Protein AF-A0A6B3H1S9-F1 (afdb_monomer_lite)

Foldseek 3Di:
DCPVPDPVRVVVVCVVVVHDDDDDPVCCDPVDPNNCCVPPVVVVVCVVPHPCVVVVVVVVVVVVVVVVVVVVVVCVVQLVVQADPVRDGNPVSVVPDDDD

Sequence (100 aa):
PFLQLDRQTARTACLAQSLPVWDDPHNADPAYTRSRLRHEGLPALEKALGKGVVEALARTAQLSRDDADALDAWAAREEAAVRDEAGELDCARLHALPAA

Secondary structure (DSSP, 8-state):
--TTS-HHHHHHHHHHTT------GGGT-TTSHHHHIIIIIHHHHHHHH-TTHHHHHHHHHHHHHHHHHHHHHHHHHHHHHSB-TTS-B-HHHHHTSPP-

Structure (mmCIF, N/CA/C/O backbone):
data_AF-A0A6B3H1S9-F1
#
_entry.id   AF-A0A6B3H1S9-F1
#
loop_
_atom_site.group_PDB
_atom_site.id
_atom_site.type_symbol
_atom_site.label_atom_id
_atom_site.label_alt_id
_atom_site.label_comp_id
_atom_site.label_asym_id
_atom_site.label_entity_id
_atom_site.label_seq_id
_atom_site.pdbx_PDB_ins_code
_atom_site.Cartn_x
_atom_site.Cartn_y
_atom_site.Cartn_z
_atom_site.occupancy
_atom_site.B_iso_or_equiv
_atom_site.auth_seq_id
_atom_site.auth_comp_id
_atom_site.auth_asym_id
_atom_site.auth_atom_id
_atom_site.pdbx_PDB_model_num
ATOM 1 N N . PRO A 1 1 ? -0.010 -14.483 4.609 1.00 79.75 1 PRO A N 1
ATOM 2 C CA . PRO A 1 1 ? -1.166 -15.413 4.713 1.00 79.75 1 PRO A CA 1
ATOM 3 C C . PRO A 1 1 ? -2.433 -14.816 5.365 1.00 79.75 1 PRO A C 1
ATOM 5 O O . PRO A 1 1 ? -3.516 -15.174 4.931 1.00 79.75 1 PRO A O 1
ATO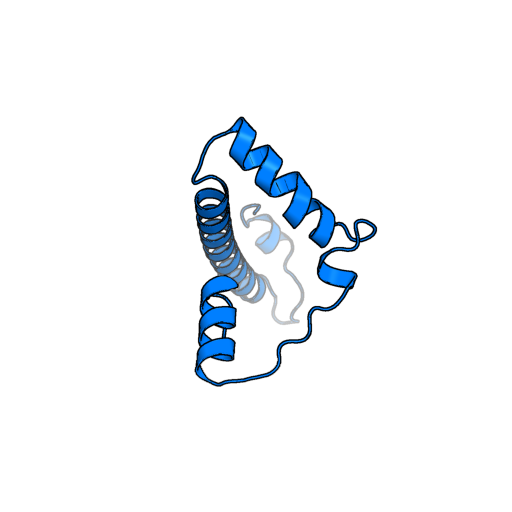M 8 N N . PHE A 1 2 ? -2.346 -13.911 6.354 1.00 88.00 2 PHE A N 1
ATOM 9 C CA . PHE A 1 2 ? -3.530 -13.390 7.079 1.00 88.00 2 PHE A CA 1
ATOM 10 C C . PHE A 1 2 ? -4.026 -12.005 6.637 1.00 88.00 2 PHE A C 1
ATOM 12 O O . PHE A 1 2 ? -4.842 -11.402 7.320 1.00 88.00 2 PHE A O 1
ATOM 19 N N . LEU A 1 3 ? -3.538 -11.487 5.507 1.00 80.38 3 LEU A N 1
ATOM 20 C CA . LEU A 1 3 ? -3.868 -10.132 5.041 1.00 80.38 3 LEU A CA 1
ATOM 21 C C . LEU A 1 3 ? -5.365 -9.932 4.763 1.00 80.38 3 LEU A C 1
ATOM 23 O O . LEU A 1 3 ? -5.860 -8.826 4.919 1.00 80.38 3 LEU A O 1
ATOM 27 N N . GLN A 1 4 ? -6.066 -11.003 4.386 1.00 81.94 4 GLN A N 1
ATOM 28 C CA . GLN A 1 4 ? -7.498 -10.984 4.073 1.00 81.94 4 GLN A CA 1
ATOM 29 C C . GLN A 1 4 ? -8.390 -11.318 5.279 1.00 81.94 4 GLN A C 1
ATOM 31 O O . GLN A 1 4 ? -9.606 -11.387 5.140 1.00 81.94 4 GLN A O 1
ATOM 36 N N . LEU A 1 5 ? -7.805 -11.575 6.455 1.00 87.81 5 LEU A N 1
ATOM 37 C CA . LEU A 1 5 ? -8.562 -11.882 7.665 1.00 87.81 5 LEU A CA 1
ATOM 38 C C . LEU A 1 5 ? -8.630 -10.652 8.560 1.00 87.81 5 LEU A C 1
ATOM 40 O O . LEU A 1 5 ? -7.610 -10.023 8.855 1.00 87.81 5 LEU A O 1
ATOM 44 N N . ASP A 1 6 ? -9.823 -10.346 9.060 1.00 86.19 6 ASP A N 1
ATOM 45 C CA . ASP A 1 6 ? -9.951 -9.341 10.102 1.00 86.19 6 ASP A CA 1
ATOM 46 C C . ASP A 1 6 ? -9.391 -9.846 11.449 1.00 86.19 6 ASP A C 1
ATOM 48 O O . ASP A 1 6 ? -9.192 -11.041 11.708 1.00 86.19 6 ASP A O 1
ATOM 52 N N . ARG A 1 7 ? -9.117 -8.894 12.349 1.00 88.31 7 ARG A N 1
ATOM 53 C CA . ARG A 1 7 ? -8.564 -9.188 13.680 1.00 88.31 7 ARG A CA 1
ATOM 54 C C . ARG A 1 7 ? -9.514 -10.045 14.522 1.00 88.31 7 ARG A C 1
ATOM 56 O O . ARG A 1 7 ? -9.039 -10.797 15.371 1.00 88.31 7 ARG A O 1
ATOM 63 N N . GLN A 1 8 ? -10.825 -9.904 14.336 1.00 91.12 8 GLN A N 1
ATOM 64 C CA . GLN A 1 8 ? -11.819 -10.596 15.150 1.00 91.12 8 GLN A CA 1
ATOM 65 C C . GLN A 1 8 ? -11.846 -12.087 14.818 1.00 91.12 8 GLN A C 1
ATOM 67 O O . GLN A 1 8 ? -11.795 -12.913 15.723 1.00 91.12 8 GLN A O 1
ATOM 72 N N . THR A 1 9 ? -11.790 -12.422 13.535 1.00 94.44 9 THR A N 1
ATOM 73 C CA . THR A 1 9 ? -11.663 -13.777 13.005 1.00 94.44 9 THR A CA 1
ATOM 74 C C . THR A 1 9 ? -10.408 -14.455 13.547 1.00 94.44 9 THR A C 1
ATOM 76 O O . THR A 1 9 ? -10.488 -15.554 14.098 1.00 94.44 9 THR A O 1
ATOM 79 N N . ALA A 1 10 ? -9.256 -13.774 13.488 1.00 93.81 10 ALA A N 1
ATOM 80 C CA . ALA A 1 10 ? -8.010 -14.299 14.046 1.00 93.81 10 ALA A CA 1
ATOM 81 C C . ALA A 1 10 ? -8.111 -14.550 15.564 1.00 93.81 10 ALA A C 1
ATOM 83 O O . ALA A 1 10 ? -7.686 -15.598 16.048 1.00 93.81 10 ALA A O 1
ATOM 84 N N . ARG A 1 11 ? -8.729 -13.632 16.323 1.00 94.25 11 ARG A N 1
ATOM 85 C CA . ARG A 1 11 ? -8.949 -13.818 17.768 1.00 94.25 11 ARG A CA 1
ATOM 86 C C . ARG A 1 11 ? -9.873 -14.981 18.085 1.00 94.25 11 ARG A C 1
ATOM 88 O O . ARG A 1 11 ? -9.558 -15.755 18.984 1.00 94.25 11 ARG A O 1
ATOM 95 N N . THR A 1 12 ? -10.978 -15.119 17.359 1.00 95.75 12 THR A N 1
ATOM 96 C CA . THR A 1 12 ? -11.910 -16.237 17.534 1.00 95.75 12 THR A CA 1
ATOM 97 C C . THR A 1 12 ? -11.207 -17.569 17.280 1.00 95.75 12 THR A C 1
ATOM 99 O O . THR A 1 12 ? -11.380 -18.503 18.059 1.00 95.75 12 THR A O 1
ATOM 102 N N . ALA A 1 13 ? -10.349 -17.649 16.259 1.00 95.88 13 ALA A N 1
ATOM 103 C CA . ALA A 1 13 ? -9.561 -18.849 15.984 1.00 95.88 13 ALA A CA 1
ATOM 104 C C . ALA A 1 13 ? -8.544 -19.168 17.095 1.00 95.88 13 ALA A C 1
ATOM 106 O O . ALA A 1 13 ? -8.382 -20.336 17.453 1.00 95.88 13 ALA A O 1
ATOM 107 N N . CYS A 1 14 ? -7.872 -18.158 17.661 1.00 96.25 14 CYS A N 1
ATOM 108 C CA . CYS A 1 14 ? -6.983 -18.354 18.811 1.00 96.25 14 CYS A CA 1
ATOM 109 C C . CYS A 1 14 ? -7.754 -18.839 20.043 1.00 96.25 14 CYS A C 1
ATOM 111 O O . CYS A 1 14 ? -7.320 -19.789 20.689 1.00 96.25 14 CYS A O 1
ATOM 113 N N . LEU A 1 15 ? -8.914 -18.239 20.329 1.00 96.44 15 LEU A N 1
ATOM 114 C CA . LEU A 1 15 ? -9.776 -18.632 21.443 1.00 96.44 15 LEU A CA 1
ATOM 115 C C . LEU A 1 15 ? -10.243 -20.088 21.299 1.00 96.44 15 LEU A C 1
ATOM 117 O O . LEU A 1 15 ? -10.119 -20.866 22.239 1.00 96.44 15 LEU A O 1
ATOM 121 N N . ALA A 1 16 ? -10.723 -20.470 20.111 1.00 97.44 16 ALA A N 1
ATOM 122 C CA . ALA A 1 16 ? -11.191 -21.827 19.823 1.00 97.44 16 ALA A CA 1
ATOM 123 C C . ALA A 1 16 ? -10.095 -22.889 20.016 1.00 97.44 16 ALA A C 1
ATOM 125 O O . ALA A 1 16 ? -10.384 -24.022 20.387 1.00 97.44 16 ALA A O 1
ATOM 126 N N . GLN A 1 17 ? -8.835 -22.513 19.795 1.00 97.31 17 GLN A N 1
ATOM 127 C CA . GLN A 1 17 ? -7.669 -23.383 19.956 1.00 97.31 17 GLN A CA 1
ATOM 128 C C . GLN A 1 17 ? -6.978 -23.223 21.318 1.00 97.31 17 GLN A C 1
ATOM 130 O O . GLN A 1 17 ? -5.929 -23.821 21.541 1.00 97.31 17 GLN A O 1
ATOM 135 N N . SER A 1 18 ? -7.543 -22.425 22.232 1.00 97.00 18 SER A N 1
ATOM 136 C CA . SER A 1 18 ? -6.941 -22.104 23.536 1.00 97.00 18 SER A CA 1
ATOM 137 C C . SER A 1 18 ? -5.508 -21.558 23.439 1.00 97.00 18 SER A C 1
ATOM 139 O O . SER A 1 18 ? -4.673 -21.804 24.309 1.00 97.00 18 SER A O 1
ATOM 141 N N . LEU A 1 19 ? -5.208 -20.812 22.375 1.00 97.00 19 LEU A N 1
ATOM 142 C CA . LEU A 1 19 ? -3.902 -20.193 22.186 1.00 97.00 19 LEU A CA 1
ATOM 143 C C . LEU A 1 19 ? -3.823 -18.893 23.001 1.00 97.00 19 LEU A C 1
ATOM 145 O O . LEU A 1 19 ? -4.684 -18.023 22.826 1.00 97.00 19 LEU A O 1
ATOM 149 N N . PRO A 1 20 ? -2.801 -18.715 23.859 1.00 93.94 20 PRO A N 1
ATOM 150 C CA . PRO A 1 20 ? -2.607 -17.457 24.565 1.00 93.94 20 PRO A CA 1
ATOM 151 C C . PRO A 1 20 ? -2.264 -16.346 23.568 1.00 93.94 20 PRO A C 1
ATOM 153 O O . PRO A 1 20 ? -1.377 -16.492 22.726 1.00 93.94 20 PRO A O 1
ATOM 156 N N . VAL A 1 21 ? -2.968 -15.218 23.672 1.00 94.31 21 VAL A N 1
ATOM 157 C CA . VAL A 1 21 ? -2.756 -14.039 22.824 1.00 94.31 21 VAL A CA 1
ATOM 158 C C . VAL A 1 21 ? -2.081 -12.958 23.652 1.00 94.31 21 VAL A C 1
ATOM 160 O O . VAL A 1 21 ? -2.604 -12.551 24.687 1.00 94.31 21 VAL A O 1
ATOM 163 N N . TRP A 1 22 ? -0.935 -12.470 23.182 1.00 93.94 22 TRP A N 1
ATOM 164 C CA . TRP A 1 22 ? -0.297 -11.295 23.762 1.00 93.94 22 TRP A CA 1
ATOM 165 C C . TRP A 1 22 ? -0.843 -10.019 23.118 1.00 93.94 22 TRP A C 1
ATOM 167 O O . TRP A 1 22 ? -0.865 -9.877 21.893 1.00 93.94 22 TRP A O 1
ATOM 177 N N . ASP A 1 23 ? -1.276 -9.085 23.958 1.00 91.31 23 ASP A N 1
ATOM 178 C CA . ASP A 1 23 ? -1.641 -7.735 23.552 1.00 91.31 23 ASP A CA 1
ATOM 179 C C . ASP A 1 23 ? -0.453 -6.790 23.741 1.00 91.31 23 ASP A C 1
ATOM 181 O O . ASP A 1 23 ? -0.220 -6.272 24.829 1.00 91.31 23 ASP A O 1
ATOM 185 N N . ASP A 1 24 ? 0.308 -6.583 22.663 1.00 92.75 24 ASP A N 1
ATOM 186 C CA . ASP A 1 24 ? 1.435 -5.646 22.652 1.00 92.75 24 ASP A CA 1
ATOM 187 C C . ASP A 1 24 ? 0.951 -4.209 22.956 1.00 92.75 24 ASP A C 1
ATOM 189 O O . ASP A 1 24 ? 0.125 -3.683 22.190 1.00 92.75 24 ASP A O 1
ATOM 193 N N . PRO A 1 25 ? 1.467 -3.560 24.024 1.00 92.12 25 PRO A N 1
ATOM 194 C CA . PRO A 1 25 ? 1.120 -2.191 24.411 1.00 92.12 25 PRO A CA 1
ATOM 195 C C . PRO A 1 25 ? 1.267 -1.155 23.288 1.00 92.12 25 PRO A C 1
ATOM 197 O O . PRO A 1 25 ? 0.479 -0.210 23.216 1.00 92.12 25 PRO A O 1
ATOM 200 N N . HIS A 1 26 ? 2.201 -1.356 22.352 1.00 91.88 26 HIS A N 1
ATOM 201 C CA . HIS A 1 26 ? 2.427 -0.445 21.223 1.00 91.88 26 HIS A CA 1
ATOM 202 C C . HIS A 1 26 ? 1.212 -0.334 20.292 1.00 91.88 26 HIS A C 1
ATOM 204 O O . HIS A 1 26 ? 1.049 0.662 19.588 1.00 91.88 26 HIS A O 1
ATOM 210 N N . ASN A 1 27 ? 0.320 -1.331 20.288 1.00 91.12 27 ASN A N 1
ATOM 211 C CA . ASN A 1 27 ? -0.901 -1.290 19.482 1.00 91.12 27 ASN A CA 1
ATOM 212 C C . ASN A 1 27 ? -1.932 -0.263 19.973 1.00 91.12 27 ASN A C 1
ATOM 214 O O . ASN A 1 27 ? -2.876 0.020 19.230 1.00 91.12 27 ASN A O 1
ATOM 218 N N . ALA A 1 28 ? -1.793 0.238 21.202 1.00 92.69 28 ALA A N 1
ATOM 219 C CA . ALA A 1 28 ? -2.662 1.254 21.790 1.00 92.69 28 ALA A CA 1
ATOM 220 C C . ALA A 1 28 ? -1.917 2.553 22.136 1.00 92.69 28 ALA A C 1
ATOM 222 O O . ALA A 1 28 ? -2.552 3.539 22.489 1.00 92.69 28 ALA A O 1
ATOM 223 N N . ASP A 1 29 ? -0.591 2.587 21.994 1.00 95.75 29 ASP A N 1
ATOM 224 C CA . ASP A 1 29 ? 0.214 3.754 22.342 1.00 95.75 29 ASP A CA 1
ATOM 225 C C . ASP A 1 29 ? -0.013 4.905 21.334 1.00 95.75 29 ASP A C 1
ATOM 227 O O . ASP A 1 29 ? 0.302 4.753 20.145 1.00 95.75 29 ASP A O 1
ATOM 231 N N . PRO A 1 30 ? -0.562 6.058 21.767 1.00 94.56 30 PRO A N 1
ATOM 232 C CA . PRO A 1 30 ? -0.848 7.188 20.893 1.00 94.56 30 PRO A CA 1
ATOM 233 C C . PRO A 1 30 ? 0.416 7.888 20.380 1.00 94.56 30 PRO A C 1
ATOM 235 O O . PRO A 1 30 ? 0.302 8.731 19.495 1.00 94.56 30 PRO A O 1
ATOM 238 N N . ALA A 1 31 ? 1.623 7.555 20.852 1.00 95.62 31 ALA A N 1
ATOM 239 C CA . ALA A 1 31 ? 2.865 8.044 20.253 1.00 95.62 31 ALA A CA 1
ATOM 240 C C . ALA A 1 31 ? 3.001 7.602 18.782 1.00 95.62 31 ALA A C 1
ATOM 242 O O . ALA A 1 31 ? 3.526 8.345 17.945 1.00 95.62 31 ALA A O 1
ATOM 243 N N . TYR A 1 32 ? 2.437 6.444 18.419 1.00 95.88 32 TYR A N 1
ATOM 244 C CA . TYR A 1 32 ? 2.521 5.894 17.068 1.00 95.88 32 TYR A CA 1
ATOM 245 C C . TYR A 1 32 ? 1.348 6.322 16.189 1.00 95.88 32 TYR A C 1
ATOM 247 O O . TYR A 1 32 ? 0.179 6.082 16.498 1.00 95.88 32 TYR A O 1
ATOM 255 N N . THR A 1 33 ? 1.662 6.857 15.008 1.00 95.69 33 THR A N 1
ATOM 256 C CA . THR A 1 33 ? 0.661 7.302 14.024 1.00 95.69 33 THR A CA 1
ATOM 257 C C . THR A 1 33 ? -0.336 6.203 13.662 1.00 95.69 33 THR A C 1
ATOM 259 O O . THR A 1 33 ? -1.527 6.475 13.554 1.00 95.69 33 THR A O 1
ATOM 262 N N . ARG A 1 34 ? 0.116 4.947 13.536 1.00 94.75 34 ARG A N 1
ATOM 263 C CA . ARG A 1 34 ? -0.764 3.804 13.241 1.00 94.75 34 ARG A CA 1
ATOM 264 C C . ARG A 1 34 ? -1.809 3.574 14.334 1.00 94.75 34 ARG A C 1
ATOM 266 O O . ARG A 1 34 ? -2.955 3.268 14.020 1.00 94.75 34 ARG A O 1
ATOM 273 N N . SER A 1 35 ? -1.404 3.700 15.597 1.00 95.69 35 SER A N 1
ATOM 274 C CA . SER A 1 35 ? -2.289 3.534 16.751 1.00 95.69 35 SER A CA 1
ATOM 275 C C . SER A 1 35 ? -3.344 4.642 16.775 1.00 95.69 35 SER A C 1
ATOM 277 O O . SER A 1 35 ? -4.536 4.340 16.762 1.00 95.69 35 SER A O 1
ATOM 279 N N . ARG A 1 36 ? -2.924 5.913 16.647 1.00 96.12 36 ARG A N 1
ATOM 280 C CA . ARG A 1 36 ? -3.847 7.060 16.542 1.00 96.12 36 ARG A CA 1
ATOM 281 C C . ARG A 1 36 ? -4.812 6.924 15.368 1.00 96.12 36 ARG A C 1
ATOM 283 O O . ARG A 1 36 ? -6.012 7.111 15.525 1.00 96.12 36 ARG A O 1
ATOM 290 N N . LEU A 1 37 ? -4.324 6.544 14.185 1.00 94.75 37 LEU A N 1
ATOM 291 C CA . LEU A 1 37 ? -5.188 6.351 13.019 1.00 94.75 37 LEU A CA 1
ATOM 292 C C . LEU A 1 37 ? -6.244 5.271 13.285 1.00 94.75 37 LEU A C 1
ATOM 294 O O . LEU A 1 37 ? -7.405 5.451 12.937 1.00 94.75 37 LEU A O 1
ATOM 298 N N . ARG A 1 38 ? -5.859 4.160 13.921 1.00 92.44 38 ARG A N 1
ATOM 299 C CA . ARG A 1 38 ? -6.768 3.048 14.209 1.00 92.44 38 ARG A CA 1
ATOM 300 C C . ARG A 1 38 ? -7.820 3.397 15.262 1.00 92.44 38 ARG A C 1
ATOM 302 O O . ARG A 1 38 ? -8.970 3.009 15.089 1.00 92.44 38 ARG A O 1
ATOM 309 N N . HIS A 1 39 ? -7.421 4.063 16.343 1.00 93.44 39 HIS A N 1
ATOM 310 C CA . HIS A 1 39 ? -8.290 4.302 17.503 1.00 93.44 39 HIS A CA 1
ATOM 311 C C . HIS A 1 39 ? -9.026 5.642 17.460 1.00 93.44 39 HIS A C 1
ATOM 313 O O . HIS A 1 39 ? -10.078 5.769 18.076 1.00 93.44 39 HIS A O 1
ATOM 319 N N . GLU A 1 40 ? -8.515 6.623 16.719 1.00 94.81 40 GLU A N 1
ATOM 320 C CA . GLU A 1 40 ? -9.097 7.969 16.632 1.00 94.81 40 GLU A CA 1
ATOM 321 C C . GLU A 1 40 ? -9.503 8.310 15.193 1.00 94.81 40 GLU A C 1
ATOM 323 O O . GLU A 1 40 ? -10.641 8.702 14.946 1.00 94.81 40 GLU A O 1
ATOM 328 N N . GLY A 1 41 ? -8.601 8.106 14.227 1.00 94.94 41 GLY A N 1
ATOM 329 C CA . GLY A 1 41 ? -8.802 8.514 12.831 1.00 94.94 41 GLY A CA 1
ATOM 330 C C . GLY A 1 41 ? -9.932 7.772 12.111 1.00 94.94 41 GLY A C 1
ATOM 331 O O . GLY A 1 41 ? -10.866 8.401 11.616 1.00 94.94 41 GLY A O 1
ATOM 332 N N . LEU A 1 42 ? -9.871 6.438 12.054 1.00 93.19 42 LEU A N 1
ATOM 333 C CA . LEU A 1 42 ? -10.894 5.617 11.396 1.00 93.19 42 LEU A CA 1
ATOM 334 C C . LEU A 1 42 ? -12.269 5.764 12.071 1.00 93.19 42 LEU A C 1
ATOM 336 O O . LEU A 1 42 ? -13.236 6.000 11.345 1.00 93.19 42 LEU A O 1
ATOM 340 N N . PRO A 1 43 ? -12.391 5.735 13.417 1.00 92.88 43 PRO A N 1
ATOM 341 C CA . PRO A 1 43 ? -13.673 5.996 14.070 1.00 92.88 43 PRO A CA 1
ATOM 342 C C . PRO A 1 43 ? -14.227 7.399 13.795 1.00 92.88 43 PRO A C 1
ATOM 344 O O . PRO A 1 43 ? -15.434 7.554 13.614 1.00 92.88 43 PRO A O 1
ATOM 347 N N . ALA A 1 44 ? -13.374 8.429 13.732 1.00 94.69 44 ALA A N 1
ATOM 348 C CA . ALA A 1 44 ? -13.810 9.781 13.385 1.00 94.69 44 ALA A CA 1
ATOM 349 C C . ALA A 1 44 ? -14.323 9.869 11.938 1.00 94.69 44 ALA A C 1
ATOM 351 O O . ALA A 1 44 ? -15.360 10.489 11.698 1.00 94.69 44 ALA A O 1
ATOM 352 N N . LEU A 1 45 ? -13.641 9.216 10.991 1.00 94.06 45 LEU A N 1
ATOM 353 C CA . LEU A 1 45 ? -14.080 9.131 9.595 1.00 94.06 45 LEU A CA 1
ATOM 354 C C . LEU A 1 45 ? -15.423 8.408 9.464 1.00 94.06 45 LEU A C 1
ATOM 356 O O . LEU A 1 45 ? -16.318 8.909 8.787 1.00 94.06 45 LEU A O 1
ATOM 360 N N . GLU A 1 46 ? -15.598 7.273 10.141 1.00 93.94 46 GLU A N 1
ATOM 361 C CA . GLU A 1 46 ? -16.857 6.518 10.117 1.00 93.94 46 GLU A CA 1
ATOM 362 C C . GLU A 1 46 ? -18.004 7.302 10.767 1.00 93.94 46 GLU A C 1
ATOM 364 O O . GLU A 1 46 ? -19.127 7.305 10.265 1.00 93.94 46 GLU A O 1
ATOM 369 N N . LYS A 1 47 ? -17.723 8.052 11.839 1.00 94.75 47 LYS A N 1
ATOM 370 C CA . LYS A 1 47 ? -18.702 8.956 12.453 1.00 94.75 47 LYS A CA 1
ATOM 371 C C . LYS A 1 47 ? -19.132 10.083 11.507 1.00 94.75 47 LYS A C 1
ATOM 373 O O . LYS A 1 47 ? -20.296 10.472 11.535 1.00 94.75 47 LYS A O 1
ATOM 378 N N . ALA A 1 48 ? -18.210 10.627 10.713 1.00 95.19 48 ALA A N 1
ATOM 379 C CA . ALA A 1 48 ? -18.481 11.751 9.818 1.00 95.19 48 ALA A CA 1
ATOM 380 C C . ALA A 1 48 ? -19.169 11.335 8.506 1.00 95.19 48 ALA A C 1
ATOM 382 O O . ALA A 1 48 ? -20.040 12.053 8.022 1.00 95.19 48 ALA A O 1
ATOM 383 N N . LEU A 1 49 ? -18.773 10.197 7.931 1.00 92.81 49 LEU A N 1
ATOM 384 C CA . LEU A 1 49 ? -19.193 9.754 6.594 1.00 92.81 49 LEU A CA 1
ATOM 385 C C . LEU A 1 49 ? -20.194 8.589 6.622 1.00 92.81 49 LEU A C 1
ATOM 387 O O . LEU A 1 49 ? -20.815 8.287 5.605 1.00 92.81 49 LEU A O 1
ATOM 391 N N . GLY A 1 50 ? -20.376 7.957 7.780 1.00 89.88 50 GLY A N 1
ATOM 392 C CA . GLY A 1 50 ? -21.215 6.781 7.959 1.00 89.88 50 GLY A CA 1
ATOM 393 C C . GLY A 1 50 ? -20.446 5.462 7.846 1.00 89.88 50 GLY A C 1
ATOM 394 O O . GLY A 1 50 ? -19.258 5.407 7.517 1.00 89.88 50 GLY A O 1
ATOM 395 N N . LYS A 1 51 ? -21.167 4.375 8.137 1.00 87.94 51 LYS A N 1
ATOM 396 C CA . LYS A 1 51 ? -20.653 3.001 8.060 1.00 87.94 51 LYS A CA 1
ATOM 397 C C . LYS A 1 51 ? -20.216 2.661 6.634 1.00 87.94 51 LYS A C 1
ATOM 399 O O . LYS A 1 51 ? -20.847 3.101 5.676 1.00 87.94 51 LYS A O 1
ATOM 404 N N . GLY A 1 52 ? -19.189 1.826 6.493 1.00 87.25 52 GLY A N 1
ATOM 405 C CA . GLY A 1 52 ? -18.720 1.351 5.185 1.00 87.25 52 GLY A CA 1
ATOM 406 C C . GLY A 1 52 ? -17.528 2.119 4.606 1.00 87.25 52 GLY A C 1
ATOM 407 O O . GLY A 1 52 ? -17.007 1.736 3.555 1.00 87.25 52 GLY A O 1
ATOM 408 N N . VAL A 1 53 ? -17.090 3.209 5.252 1.00 92.00 53 VAL A N 1
ATOM 409 C CA . VAL A 1 53 ? -15.955 4.015 4.772 1.00 92.00 53 VAL A CA 1
ATOM 410 C C . VAL A 1 53 ? -14.648 3.221 4.781 1.00 92.00 53 VAL A C 1
ATOM 412 O O . VAL A 1 53 ? -13.855 3.341 3.852 1.00 92.00 53 VAL A O 1
ATOM 415 N N . VAL A 1 54 ? -14.432 2.370 5.786 1.00 87.62 54 VAL A N 1
ATOM 416 C CA . VAL A 1 54 ? -13.208 1.566 5.907 1.00 87.62 54 VAL A CA 1
ATOM 417 C C . VAL A 1 54 ? -13.137 0.535 4.780 1.00 87.62 54 VAL A C 1
ATOM 419 O O . VAL A 1 54 ? -12.100 0.383 4.139 1.00 87.62 54 VAL A O 1
ATOM 422 N N . GLU A 1 55 ? -14.252 -0.121 4.476 1.00 87.25 55 GLU A N 1
ATOM 423 C CA . GLU A 1 55 ? -14.382 -1.078 3.382 1.00 87.25 55 GLU A CA 1
ATOM 424 C C . GLU A 1 55 ? -14.238 -0.390 2.023 1.00 87.25 55 GLU A C 1
ATOM 426 O O . GLU A 1 55 ? -13.630 -0.949 1.112 1.00 87.25 55 GLU A O 1
ATOM 431 N N . ALA A 1 56 ? -14.779 0.822 1.869 1.00 91.56 56 ALA A N 1
ATOM 432 C CA . ALA A 1 56 ? -14.584 1.621 0.665 1.00 91.56 56 ALA A CA 1
ATOM 433 C C . ALA A 1 56 ? -13.107 1.987 0.466 1.00 91.56 56 ALA A C 1
ATOM 435 O O . ALA A 1 56 ? -12.581 1.775 -0.622 1.00 91.56 56 ALA A O 1
ATOM 436 N N . LEU A 1 57 ? -12.422 2.439 1.521 1.00 92.00 57 LEU A N 1
ATOM 437 C CA . LEU A 1 57 ? -10.985 2.724 1.490 1.00 92.00 57 LEU A CA 1
ATOM 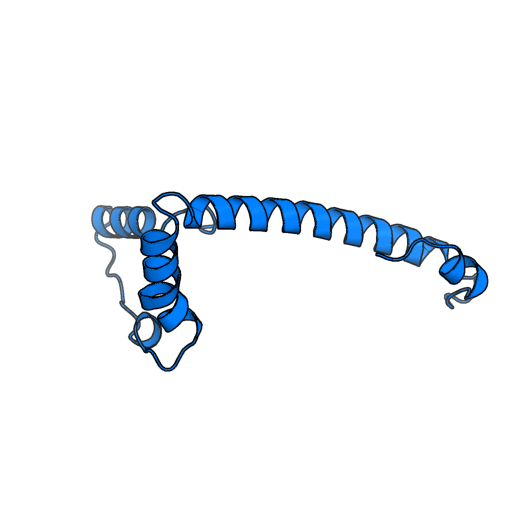438 C C . LEU A 1 57 ? -10.161 1.477 1.160 1.00 92.00 57 LEU A C 1
ATOM 440 O O . LEU A 1 57 ? -9.230 1.563 0.364 1.00 92.00 57 LEU A O 1
ATOM 444 N N . ALA A 1 58 ? -10.512 0.318 1.721 1.00 89.56 58 ALA A N 1
ATOM 445 C CA . ALA A 1 58 ? -9.846 -0.943 1.410 1.00 89.56 58 ALA A CA 1
ATOM 446 C C . ALA A 1 58 ? -10.011 -1.330 -0.070 1.00 89.56 58 ALA A C 1
ATOM 448 O O . ALA A 1 58 ? -9.035 -1.720 -0.708 1.00 89.56 58 ALA A O 1
ATOM 449 N N . ARG A 1 59 ? -11.216 -1.165 -0.642 1.00 92.44 59 ARG A N 1
ATOM 450 C CA . ARG A 1 59 ? -11.449 -1.388 -2.080 1.00 92.44 59 ARG A CA 1
ATOM 451 C C . ARG A 1 59 ? -10.648 -0.419 -2.943 1.00 92.44 59 ARG A C 1
ATOM 453 O O . ARG A 1 59 ? -10.011 -0.861 -3.890 1.00 92.44 59 ARG A O 1
ATOM 460 N N . THR A 1 60 ? -10.638 0.871 -2.606 1.00 95.25 60 THR A N 1
ATOM 461 C CA . THR A 1 60 ? -9.830 1.866 -3.327 1.00 95.25 60 THR A CA 1
ATOM 462 C C . THR A 1 60 ? -8.347 1.520 -3.265 1.00 95.25 60 THR A C 1
ATOM 464 O O . THR A 1 60 ? -7.682 1.544 -4.290 1.00 95.25 60 THR A O 1
ATOM 467 N N . ALA A 1 61 ? -7.832 1.130 -2.096 1.00 94.12 61 ALA A N 1
ATOM 468 C CA . ALA A 1 61 ? -6.438 0.724 -1.950 1.00 94.12 61 ALA A CA 1
ATOM 469 C C . ALA A 1 61 ? -6.085 -0.511 -2.798 1.00 94.12 61 ALA A C 1
ATOM 471 O O . ALA A 1 61 ? -4.960 -0.599 -3.283 1.00 94.12 61 ALA A O 1
ATOM 472 N N . GLN A 1 62 ? -7.021 -1.450 -2.982 1.00 93.19 62 GLN A N 1
ATOM 473 C CA . GLN A 1 62 ? -6.826 -2.586 -3.886 1.00 93.19 62 GLN A CA 1
ATOM 474 C C . GLN A 1 62 ? -6.783 -2.134 -5.348 1.00 93.19 62 GLN A C 1
ATOM 476 O O . GLN A 1 62 ? -5.836 -2.477 -6.039 1.00 93.19 62 GLN A O 1
ATOM 481 N N . LEU A 1 63 ? -7.738 -1.310 -5.790 1.00 96.94 63 LEU A N 1
ATOM 482 C CA . LEU A 1 63 ? -7.750 -0.780 -7.159 1.00 96.94 63 LEU A CA 1
ATOM 483 C C . LEU A 1 63 ? -6.474 0.014 -7.467 1.00 96.94 63 LEU A C 1
ATOM 485 O O . LEU A 1 63 ? -5.827 -0.231 -8.474 1.00 96.94 63 LEU A O 1
ATOM 489 N N . SER A 1 64 ? -6.048 0.892 -6.554 1.00 97.56 64 SER A N 1
ATOM 490 C CA . SER A 1 64 ? -4.800 1.644 -6.716 1.00 97.56 64 SER A CA 1
ATOM 491 C C . SER A 1 64 ? -3.560 0.751 -6.746 1.00 97.56 64 SER A C 1
ATOM 493 O O . SER A 1 64 ? -2.563 1.128 -7.353 1.00 97.56 64 SER A O 1
ATOM 495 N N . ARG A 1 65 ? -3.591 -0.411 -6.082 1.00 96.31 65 ARG A N 1
ATOM 496 C CA . ARG A 1 65 ? -2.510 -1.397 -6.175 1.00 96.31 65 ARG A CA 1
ATOM 497 C C . ARG A 1 65 ? -2.511 -2.075 -7.537 1.00 96.31 65 ARG A C 1
ATOM 499 O O . ARG A 1 65 ? -1.450 -2.172 -8.130 1.00 96.31 65 ARG A O 1
ATOM 506 N N . ASP A 1 66 ? -3.673 -2.496 -8.023 1.00 97.12 66 ASP A N 1
ATOM 507 C CA . ASP A 1 66 ? -3.796 -3.138 -9.333 1.00 97.12 66 ASP A CA 1
ATOM 508 C C . ASP A 1 66 ? -3.334 -2.181 -10.453 1.00 97.12 66 ASP A C 1
ATOM 510 O O . ASP A 1 66 ? -2.601 -2.585 -11.356 1.00 97.12 66 ASP A O 1
ATOM 514 N N . ASP A 1 67 ? -3.689 -0.895 -10.347 1.00 97.44 67 ASP A N 1
ATOM 515 C CA . ASP A 1 67 ? -3.227 0.156 -11.259 1.00 97.44 67 ASP A CA 1
ATOM 516 C C . ASP A 1 67 ? -1.705 0.360 -11.171 1.00 97.44 67 ASP A C 1
ATOM 518 O O . ASP A 1 67 ? -1.030 0.434 -12.198 1.00 97.44 67 ASP A O 1
ATOM 522 N N . ALA A 1 68 ? -1.146 0.421 -9.957 1.00 97.12 68 ALA A N 1
ATOM 523 C CA . ALA A 1 68 ? 0.297 0.557 -9.758 1.00 97.12 68 ALA A CA 1
ATOM 524 C C . ALA A 1 68 ? 1.069 -0.648 -10.318 1.00 97.12 68 ALA A C 1
ATOM 526 O O . ALA A 1 68 ? 2.051 -0.455 -11.027 1.00 97.12 68 ALA A O 1
ATOM 527 N N . ASP A 1 69 ? 0.589 -1.872 -10.081 1.00 97.31 69 ASP A N 1
ATOM 528 C CA . ASP A 1 69 ? 1.201 -3.098 -10.601 1.00 97.31 69 ASP A CA 1
ATOM 529 C C . ASP A 1 69 ? 1.186 -3.109 -12.147 1.00 97.31 69 ASP A C 1
ATOM 531 O O . ASP A 1 69 ? 2.150 -3.541 -12.788 1.00 97.31 69 ASP A O 1
ATOM 535 N N . ALA A 1 70 ? 0.113 -2.603 -12.769 1.00 96.62 70 ALA A N 1
ATOM 536 C CA . ALA A 1 70 ? 0.027 -2.453 -14.221 1.00 96.62 70 ALA A CA 1
ATOM 537 C C . ALA A 1 70 ? 1.011 -1.400 -14.758 1.00 96.62 70 ALA A C 1
ATOM 539 O O . ALA A 1 70 ? 1.703 -1.660 -15.748 1.00 96.62 70 ALA A O 1
ATOM 540 N N . LEU A 1 71 ? 1.102 -0.240 -14.101 1.00 96.69 71 LEU A N 1
ATOM 541 C CA . LEU A 1 71 ? 2.049 0.820 -14.454 1.00 96.69 71 LEU A CA 1
ATOM 542 C C . LEU A 1 71 ? 3.499 0.351 -14.305 1.00 96.69 71 LEU A C 1
ATOM 544 O O . LEU A 1 71 ? 4.296 0.580 -15.212 1.00 96.69 71 LEU A O 1
ATOM 548 N N . ASP A 1 72 ? 3.827 -0.370 -13.233 1.00 97.00 72 ASP A N 1
ATOM 549 C CA . ASP A 1 72 ? 5.154 -0.950 -13.017 1.00 97.00 72 ASP A CA 1
ATOM 550 C C . ASP A 1 72 ? 5.501 -1.968 -14.113 1.00 97.00 72 ASP A C 1
ATOM 552 O O . ASP A 1 72 ? 6.614 -1.969 -14.647 1.00 97.00 72 ASP A O 1
ATOM 556 N N . ALA A 1 73 ? 4.541 -2.807 -14.517 1.00 96.62 73 ALA A N 1
ATOM 557 C CA . ALA A 1 73 ? 4.740 -3.760 -15.606 1.00 96.62 73 ALA A CA 1
ATOM 558 C C . ALA A 1 73 ? 4.968 -3.066 -16.961 1.00 96.62 73 ALA A C 1
ATOM 560 O O . ALA A 1 73 ? 5.784 -3.523 -17.768 1.00 96.62 73 ALA A O 1
ATOM 561 N N . TRP A 1 74 ? 4.257 -1.971 -17.237 1.00 95.69 74 TRP A N 1
ATOM 562 C CA . TRP A 1 74 ? 4.477 -1.174 -18.445 1.00 95.69 74 TRP A CA 1
ATOM 563 C C . TRP A 1 74 ? 5.823 -0.460 -18.401 1.00 95.69 74 TRP A C 1
ATOM 565 O O . TRP A 1 74 ? 6.578 -0.553 -19.365 1.00 95.69 74 TRP A O 1
ATOM 575 N N . ALA A 1 75 ? 6.157 0.166 -17.275 1.00 95.50 75 ALA A N 1
ATOM 576 C CA . ALA A 1 75 ? 7.433 0.833 -17.075 1.00 95.50 75 ALA A CA 1
ATOM 577 C C . ALA A 1 75 ? 8.605 -0.134 -17.279 1.00 95.50 75 ALA A C 1
ATOM 579 O O . ALA A 1 75 ? 9.525 0.194 -18.018 1.00 95.50 75 ALA A O 1
ATOM 580 N N . ALA A 1 76 ? 8.547 -1.349 -16.723 1.00 95.19 76 ALA A N 1
ATOM 581 C CA . ALA A 1 76 ? 9.585 -2.365 -16.914 1.00 95.19 76 ALA A CA 1
ATOM 582 C C . ALA A 1 76 ? 9.730 -2.803 -18.383 1.00 95.19 76 ALA A C 1
ATOM 584 O O . ALA A 1 76 ? 10.838 -3.015 -18.875 1.00 95.19 76 ALA A O 1
ATOM 585 N N . ARG A 1 77 ? 8.613 -2.926 -19.114 1.00 94.38 77 ARG A N 1
ATOM 586 C CA . ARG A 1 77 ? 8.645 -3.241 -20.551 1.00 94.38 77 ARG A CA 1
ATOM 587 C C . ARG A 1 77 ? 9.295 -2.129 -21.366 1.00 94.38 77 ARG A C 1
ATOM 589 O O . ARG A 1 77 ? 10.117 -2.417 -22.233 1.00 94.38 77 ARG A O 1
ATOM 596 N N . GLU A 1 78 ? 8.904 -0.885 -21.115 1.00 94.94 78 GLU A N 1
ATOM 597 C CA . GLU A 1 78 ? 9.438 0.258 -21.850 1.00 94.94 78 GLU A CA 1
ATOM 598 C C . GLU A 1 78 ? 10.897 0.536 -21.467 1.00 94.94 78 GLU A C 1
ATOM 600 O O . GLU A 1 78 ? 11.704 0.822 -22.343 1.00 94.94 78 GLU A O 1
ATOM 605 N N . GLU A 1 79 ? 11.277 0.352 -20.200 1.00 94.12 79 GLU A N 1
ATOM 606 C CA . GLU A 1 79 ? 12.658 0.470 -19.714 1.00 94.12 79 GLU A CA 1
ATOM 607 C C . GLU A 1 79 ? 13.608 -0.479 -20.450 1.00 94.12 79 GLU A C 1
ATOM 609 O O . GLU A 1 79 ? 14.666 -0.051 -20.912 1.00 94.12 79 GLU A O 1
ATOM 614 N N . ALA A 1 80 ? 13.204 -1.735 -20.655 1.00 92.19 80 ALA A N 1
ATOM 615 C CA . ALA A 1 80 ? 13.964 -2.676 -21.470 1.00 92.19 80 ALA A CA 1
ATOM 616 C C . ALA A 1 80 ? 14.030 -2.254 -22.947 1.00 92.19 80 ALA A C 1
ATOM 618 O O . ALA A 1 80 ? 15.037 -2.486 -23.615 1.00 92.19 80 ALA A O 1
ATOM 619 N N . ALA A 1 81 ? 12.966 -1.638 -23.471 1.00 92.44 81 ALA A N 1
ATOM 620 C CA . ALA A 1 81 ? 12.919 -1.217 -24.861 1.00 92.44 81 ALA A CA 1
ATOM 621 C C . ALA A 1 81 ? 13.821 -0.007 -25.118 1.00 92.44 81 ALA A C 1
ATOM 623 O O . ALA A 1 81 ? 14.529 -0.015 -26.119 1.00 92.44 81 ALA A O 1
ATOM 624 N N . VAL A 1 82 ? 13.813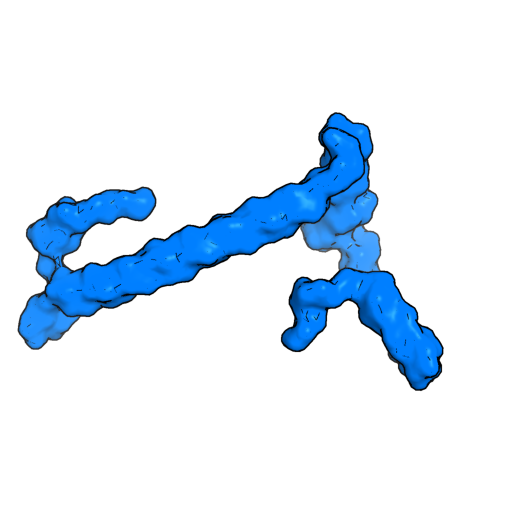 1.016 -24.258 1.00 96.00 82 VAL A N 1
ATOM 625 C CA . VAL A 1 82 ? 14.523 2.293 -24.479 1.00 96.00 82 VAL A CA 1
ATOM 626 C C . VAL A 1 82 ? 16.031 2.231 -24.233 1.00 96.00 82 VAL A C 1
ATOM 628 O O . VAL A 1 82 ? 16.707 3.241 -24.413 1.00 96.00 82 VAL A O 1
ATOM 631 N N . ARG A 1 83 ? 16.575 1.075 -23.844 1.00 94.56 83 ARG A N 1
ATOM 632 C CA . ARG A 1 83 ? 18.024 0.882 -23.739 1.00 94.56 83 ARG A CA 1
ATOM 633 C C . ARG A 1 83 ? 18.663 0.629 -25.107 1.00 94.56 83 ARG A C 1
ATOM 635 O O . ARG A 1 83 ? 18.042 0.029 -25.988 1.00 94.56 83 ARG A O 1
ATOM 642 N N . ASP A 1 84 ? 19.885 1.114 -25.288 1.00 92.06 84 ASP A N 1
ATOM 643 C CA . ASP A 1 84 ? 20.703 0.860 -26.478 1.00 92.06 84 ASP A CA 1
ATOM 644 C C . ASP A 1 84 ? 21.543 -0.429 -26.349 1.00 92.06 84 ASP A C 1
ATOM 646 O O . ASP A 1 84 ? 21.423 -1.182 -25.381 1.00 92.06 84 ASP A O 1
ATOM 650 N N . GLU A 1 85 ? 22.402 -0.703 -27.335 1.00 90.06 85 GLU A N 1
ATOM 651 C CA . GLU A 1 85 ? 23.276 -1.887 -27.342 1.00 90.06 85 GLU A CA 1
ATOM 652 C C . GLU A 1 85 ? 24.321 -1.885 -26.209 1.00 90.06 85 GLU A C 1
ATOM 654 O O . GLU A 1 85 ? 24.799 -2.951 -25.816 1.00 90.06 85 GLU A O 1
ATOM 659 N N . ALA A 1 86 ? 24.663 -0.711 -25.666 1.00 92.88 86 ALA A N 1
ATOM 660 C CA . ALA A 1 86 ? 25.551 -0.560 -24.515 1.00 92.88 86 ALA A CA 1
ATOM 661 C C . ALA A 1 86 ? 24.798 -0.668 -23.173 1.00 92.88 86 ALA A C 1
ATOM 663 O O . ALA A 1 86 ? 25.425 -0.746 -22.114 1.00 92.88 86 ALA A O 1
ATOM 664 N N . GLY A 1 87 ? 23.463 -0.715 -23.211 1.00 92.44 87 GLY A N 1
ATOM 665 C CA . GLY A 1 87 ? 22.594 -0.734 -22.041 1.00 92.44 87 GLY A CA 1
ATOM 666 C C . GLY A 1 87 ? 22.324 0.653 -21.453 1.00 92.44 87 GLY A C 1
ATOM 667 O O . GLY A 1 87 ? 21.758 0.731 -20.361 1.00 92.44 87 GLY A O 1
ATOM 668 N N . GLU A 1 88 ? 22.697 1.737 -22.135 1.00 94.75 88 GLU A N 1
ATOM 669 C CA . GLU A 1 88 ? 22.403 3.110 -21.717 1.00 94.75 88 GLU A CA 1
ATOM 670 C C . GLU A 1 88 ? 20.985 3.521 -22.133 1.00 94.75 88 GLU A C 1
ATOM 672 O O . GLU A 1 88 ? 20.387 2.932 -23.030 1.00 94.75 88 GLU A O 1
ATOM 677 N N . LEU A 1 89 ? 20.409 4.513 -21.448 1.00 94.88 89 LEU A N 1
ATOM 678 C CA . LEU A 1 89 ? 19.074 5.016 -21.776 1.00 94.88 89 LEU A CA 1
ATOM 679 C C . LEU A 1 89 ? 19.136 5.928 -23.006 1.00 94.88 89 LEU A C 1
ATOM 681 O O . LEU A 1 89 ? 19.783 6.975 -22.972 1.00 94.88 89 LEU A O 1
ATOM 685 N N . ASP A 1 90 ? 18.383 5.593 -24.052 1.00 96.38 90 ASP A N 1
ATOM 686 C CA . ASP A 1 90 ? 18.167 6.487 -25.187 1.00 96.38 90 ASP A CA 1
ATOM 687 C C . ASP A 1 90 ? 17.178 7.596 -24.792 1.00 96.38 90 ASP A C 1
ATOM 689 O O . ASP A 1 90 ? 15.964 7.390 -24.687 1.00 96.38 90 ASP A O 1
ATOM 693 N N . CYS A 1 91 ? 17.708 8.803 -24.590 1.00 93.94 91 CYS A N 1
ATOM 694 C CA . CYS A 1 91 ? 16.939 9.978 -24.190 1.00 93.94 91 CYS A CA 1
ATOM 695 C C . CYS A 1 91 ? 15.812 10.339 -25.169 1.00 93.94 91 CYS A C 1
ATOM 697 O O . CYS A 1 91 ? 14.764 10.810 -24.727 1.00 93.94 91 CYS A O 1
ATOM 699 N N . ALA A 1 92 ? 16.000 10.148 -26.480 1.00 94.44 92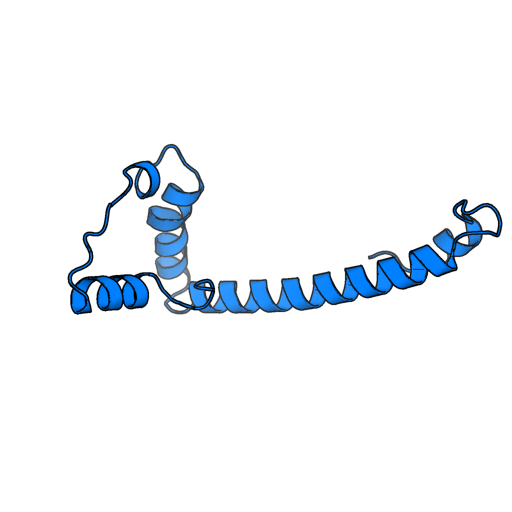 ALA A N 1
ATOM 700 C CA . ALA A 1 92 ? 14.982 10.491 -27.472 1.00 94.44 92 ALA A CA 1
ATOM 701 C C . ALA A 1 92 ? 13.813 9.500 -27.418 1.00 94.44 92 ALA A C 1
ATOM 703 O O . ALA A 1 92 ? 12.651 9.909 -27.467 1.00 94.44 92 ALA A O 1
ATOM 704 N N . ARG A 1 93 ? 14.116 8.206 -27.257 1.00 94.00 93 ARG A N 1
ATOM 705 C CA . ARG A 1 93 ? 13.099 7.155 -27.103 1.00 94.00 93 ARG A CA 1
ATOM 706 C C . ARG A 1 93 ? 12.358 7.280 -25.777 1.00 94.00 93 ARG A C 1
ATOM 708 O O . ARG A 1 93 ? 11.136 7.195 -25.771 1.00 94.00 93 ARG A O 1
ATOM 715 N N . LEU A 1 94 ? 13.071 7.558 -24.685 1.00 94.12 94 LEU A N 1
ATOM 716 C CA . LEU A 1 94 ? 12.473 7.811 -23.373 1.00 94.12 94 LEU A CA 1
ATOM 717 C C . LEU A 1 94 ? 11.561 9.047 -23.387 1.00 94.12 94 LEU A C 1
ATOM 719 O O . LEU A 1 94 ? 10.466 9.001 -22.839 1.00 94.12 94 LEU A O 1
ATOM 723 N N . HIS A 1 95 ? 11.974 10.136 -24.043 1.00 94.56 95 HIS A N 1
ATOM 724 C CA . HIS A 1 95 ? 11.175 11.364 -24.134 1.00 94.56 95 HIS A CA 1
ATOM 725 C C . HIS A 1 95 ? 9.861 11.185 -24.909 1.00 94.56 95 HIS A C 1
ATOM 727 O O . HIS A 1 95 ? 8.904 11.918 -24.670 1.00 94.56 95 HIS A O 1
ATOM 733 N N . ALA A 1 96 ? 9.805 10.225 -25.834 1.00 94.38 96 ALA A N 1
ATOM 734 C CA . ALA A 1 96 ? 8.598 9.926 -26.597 1.00 94.38 96 ALA A CA 1
ATOM 735 C C . ALA A 1 96 ? 7.550 9.126 -25.798 1.00 94.38 96 ALA A C 1
ATOM 737 O O . ALA A 1 96 ? 6.410 9.006 -26.253 1.00 94.38 96 ALA A O 1
ATOM 738 N N . LEU A 1 97 ? 7.916 8.572 -24.636 1.00 94.12 97 LEU A N 1
ATOM 739 C CA . LEU A 1 97 ? 6.991 7.837 -23.778 1.00 94.12 97 LEU A CA 1
ATOM 740 C C . LEU A 1 97 ? 6.037 8.788 -23.035 1.00 94.12 97 LEU A C 1
ATOM 742 O O . LEU A 1 97 ? 6.408 9.919 -22.709 1.00 94.12 97 LEU A O 1
ATOM 746 N 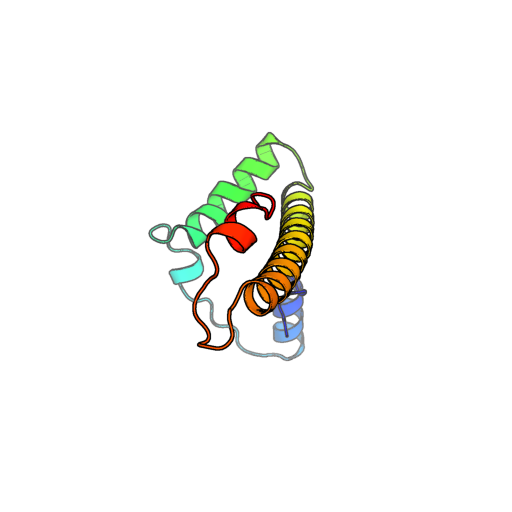N . PRO A 1 98 ? 4.801 8.346 -22.743 1.00 91.94 98 PRO A N 1
ATOM 747 C CA . PRO A 1 98 ? 3.876 9.125 -21.932 1.00 91.94 98 PRO A CA 1
ATOM 748 C C . PRO A 1 98 ? 4.407 9.308 -20.504 1.00 91.94 98 PRO A C 1
ATOM 750 O O . PRO A 1 98 ? 5.081 8.435 -19.957 1.00 91.94 98 PRO A O 1
ATOM 753 N N . ALA A 1 99 ? 4.053 10.436 -19.885 1.00 85.94 99 ALA A N 1
ATOM 754 C CA . ALA A 1 99 ? 4.205 10.595 -18.444 1.00 85.94 99 ALA A CA 1
ATO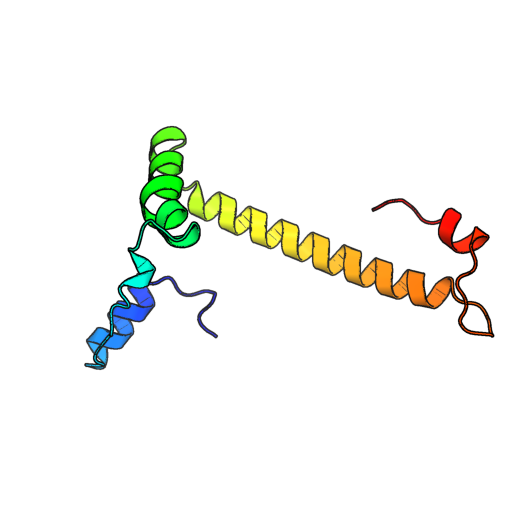M 755 C C . ALA A 1 99 ? 3.245 9.643 -17.711 1.00 85.94 99 ALA A C 1
ATOM 757 O O . ALA A 1 99 ? 2.134 9.403 -18.192 1.00 85.94 99 ALA A O 1
ATOM 758 N N . ALA A 1 100 ? 3.696 9.118 -16.569 1.00 66.25 100 ALA A N 1
ATOM 759 C CA . ALA A 1 100 ? 2.861 8.364 -15.635 1.00 66.25 100 ALA A CA 1
ATOM 760 C C . ALA A 1 100 ? 1.834 9.269 -14.939 1.00 66.25 100 ALA A C 1
ATOM 762 O O . ALA A 1 100 ? 2.175 10.446 -14.663 1.00 66.25 100 ALA A O 1
#

pLDDT: mean 93.08, std 4.42, range [66.25, 97.56]

Radius of gyration: 22.26 Å; chains: 1; bounding box: 47×35×52 Å